Protein AF-A0A920CYH8-F1 (afdb_monomer_lite)

Sequence (134 aa):
MMNADSAGNIKHVNQEILCLYVDLDHLIRRCKFNELQEDILNLLQDGRPEETIAQKWNKDVSQIYRVLETICKKIKKQNDQEWKYDYLYLNYLTVQWEYKKCSRCGTMKPMHPEFFSPDSSKASRFKSICKACR

pLDDT: mean 84.94, std 15.51, range [33.75, 98.12]

Secondary structure (DSSP, 8-state):
---TTSSS-S----HHHHHHHHHHHHHHHHS---HHHHHHHHHHHTT--HHHHHHHTT--HHHHHHHHHHHHHHHHHHHHHHHHHHHHHTTSS-----EEE-TTT--EEESSTTTEEE-TTSTTSEEEEEGGG-

Radius of gyration: 21.96 Å; chains: 1; bounding box: 43×64×47 Å

Foldseek 3Di:
DPPPPPVPPPPDDPVVVVVVVVLLVVLLVVFDDDPLLVVLVVCVVVVHDLVVSCVVVVHDSVVSVVSVVVSVVRSVVSVVVVVVVVCVVVPVDDDPFDWDAQPPPRDIDGLDCQFFPADPVDPSRGDSHTPVRD

Structure (mmCIF, N/CA/C/O backbone):
data_AF-A0A920CYH8-F1
#
_entry.id   AF-A0A920CYH8-F1
#
loop_
_atom_site.group_PDB
_atom_site.id
_atom_site.type_symbol
_atom_site.label_atom_id
_atom_site.label_alt_id
_atom_site.label_comp_id
_atom_site.label_asym_id
_atom_site.label_entity_id
_atom_site.label_seq_id
_atom_site.pdbx_PDB_ins_code
_atom_site.Cartn_x
_atom_site.Cartn_y
_atom_site.Cartn_z
_atom_site.occupancy
_atom_site.B_iso_or_equiv
_atom_site.auth_seq_id
_atom_site.auth_comp_id
_atom_site.auth_asym_id
_atom_site.auth_atom_id
_atom_site.pdbx_PDB_model_num
ATOM 1 N N . MET A 1 1 ? 21.312 -49.637 -18.371 1.00 36.62 1 MET A N 1
ATOM 2 C CA . MET A 1 1 ? 21.260 -49.172 -16.970 1.00 36.62 1 MET A CA 1
ATOM 3 C C . MET A 1 1 ? 20.835 -47.718 -17.002 1.00 36.62 1 MET A C 1
ATOM 5 O O . MET A 1 1 ? 21.581 -46.897 -17.514 1.00 36.62 1 MET A O 1
ATOM 9 N N . MET A 1 2 ? 19.594 -47.427 -16.611 1.00 33.75 2 MET A N 1
ATOM 10 C CA . MET A 1 2 ? 19.117 -46.050 -16.476 1.00 33.75 2 MET A CA 1
ATOM 11 C C . MET A 1 2 ? 19.748 -45.477 -15.206 1.00 33.75 2 MET A C 1
ATOM 13 O O . MET A 1 2 ? 19.483 -45.988 -14.121 1.00 33.75 2 MET A O 1
ATOM 17 N N . ASN A 1 3 ? 20.621 -44.477 -15.346 1.00 41.41 3 ASN A N 1
ATOM 18 C CA . ASN A 1 3 ? 21.177 -43.758 -14.202 1.00 41.41 3 ASN A CA 1
ATOM 19 C C . ASN A 1 3 ? 20.048 -42.970 -13.536 1.00 41.41 3 ASN A C 1
ATOM 21 O O . ASN A 1 3 ? 19.515 -42.022 -14.111 1.00 41.41 3 ASN A O 1
ATOM 25 N N . ALA A 1 4 ? 19.691 -43.378 -12.322 1.00 46.59 4 ALA A N 1
ATOM 26 C CA . ALA A 1 4 ? 18.695 -42.744 -11.468 1.00 46.59 4 ALA A CA 1
ATOM 27 C C . ALA A 1 4 ? 19.201 -41.431 -10.829 1.00 46.59 4 ALA A C 1
ATOM 29 O O . ALA A 1 4 ? 18.797 -41.092 -9.724 1.00 46.59 4 ALA A O 1
ATOM 30 N N . ASP A 1 5 ? 20.046 -40.668 -11.530 1.00 46.66 5 ASP A N 1
ATOM 31 C CA . ASP A 1 5 ? 20.698 -39.465 -10.987 1.00 46.66 5 ASP A CA 1
ATOM 32 C C . ASP A 1 5 ? 20.155 -38.156 -11.581 1.00 46.66 5 ASP A C 1
ATOM 34 O O . ASP A 1 5 ? 20.648 -37.069 -11.287 1.00 46.66 5 ASP A O 1
ATOM 38 N N . SER A 1 6 ? 19.094 -38.213 -12.390 1.00 47.28 6 SER A N 1
ATOM 39 C CA . SER A 1 6 ? 18.443 -37.002 -12.918 1.00 47.28 6 SER A CA 1
ATOM 40 C C . SER A 1 6 ? 17.347 -36.433 -12.004 1.00 47.28 6 SER A C 1
ATOM 42 O O . SER A 1 6 ? 16.787 -35.387 -12.316 1.00 47.28 6 SER A O 1
ATOM 44 N N . ALA A 1 7 ? 17.055 -37.075 -10.866 1.00 42.88 7 ALA A N 1
ATOM 45 C CA . ALA A 1 7 ? 16.025 -36.637 -9.913 1.00 42.88 7 ALA A CA 1
ATOM 46 C C . ALA A 1 7 ? 16.578 -35.869 -8.690 1.00 42.88 7 ALA A C 1
ATOM 48 O O . ALA A 1 7 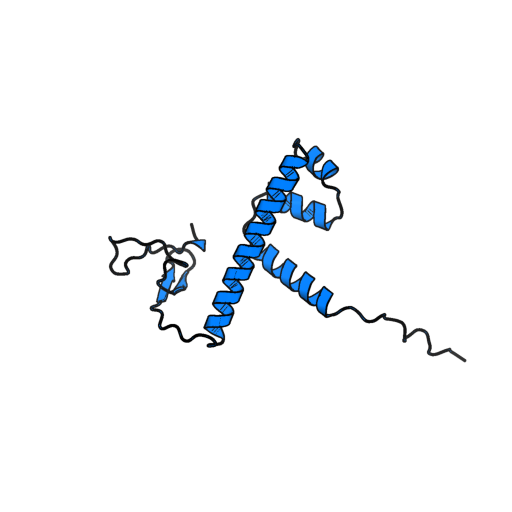? 15.804 -35.356 -7.888 1.00 42.88 7 ALA A O 1
ATOM 49 N N . GLY A 1 8 ? 17.906 -35.768 -8.543 1.00 42.94 8 GLY A N 1
ATOM 50 C CA . GLY A 1 8 ? 18.566 -35.190 -7.360 1.00 42.94 8 GLY A CA 1
ATOM 51 C C . GLY A 1 8 ? 18.899 -33.696 -7.438 1.00 42.94 8 GLY A C 1
ATOM 52 O O . GLY A 1 8 ? 19.553 -33.179 -6.540 1.00 42.94 8 GLY A O 1
ATOM 53 N N . ASN A 1 9 ? 18.493 -32.995 -8.502 1.00 45.44 9 ASN A N 1
ATOM 54 C CA . ASN A 1 9 ? 18.931 -31.619 -8.776 1.00 45.44 9 ASN A CA 1
ATOM 55 C C . ASN A 1 9 ? 17.786 -30.601 -8.896 1.00 45.44 9 ASN A C 1
ATOM 57 O O . ASN A 1 9 ? 17.953 -29.549 -9.517 1.00 45.44 9 ASN A O 1
ATOM 61 N N . ILE A 1 10 ? 16.641 -30.846 -8.245 1.00 52.50 10 ILE A N 1
ATOM 62 C CA . ILE A 1 10 ? 15.777 -29.727 -7.841 1.00 52.50 10 ILE A CA 1
ATOM 63 C C . ILE A 1 10 ? 16.477 -29.071 -6.652 1.00 52.50 10 ILE A C 1
ATOM 65 O O . ILE A 1 10 ? 16.242 -29.392 -5.489 1.00 52.50 10 ILE A O 1
ATOM 69 N N . LYS A 1 11 ? 17.437 -28.211 -7.002 1.00 55.22 11 LYS A N 1
ATOM 70 C CA . LYS A 1 11 ? 18.173 -27.319 -6.114 1.00 55.22 11 LYS A CA 1
ATOM 71 C C . LYS A 1 11 ? 17.210 -26.749 -5.085 1.00 55.22 11 LYS A C 1
ATOM 73 O O . LYS A 1 11 ? 16.201 -26.165 -5.467 1.00 55.22 11 LYS A O 1
ATOM 78 N N . HIS A 1 12 ? 17.559 -26.954 -3.820 1.00 58.91 12 HIS A N 1
ATOM 79 C CA . HIS A 1 12 ? 16.962 -26.393 -2.616 1.00 58.91 12 HIS A CA 1
ATOM 80 C C . HIS A 1 12 ? 16.226 -25.079 -2.910 1.00 58.91 12 HIS A C 1
ATOM 82 O O . HIS A 1 12 ? 16.827 -24.006 -2.961 1.00 58.91 12 HIS A O 1
ATOM 88 N N . VAL A 1 13 ? 14.925 -25.173 -3.182 1.00 64.69 13 VAL A N 1
ATOM 89 C CA . VAL A 1 13 ? 14.093 -23.992 -3.371 1.00 64.69 13 VAL A CA 1
ATOM 90 C C . VAL A 1 13 ? 14.170 -23.242 -2.053 1.00 64.69 13 VAL A C 1
ATOM 92 O O . VAL A 1 13 ? 13.894 -23.821 -1.001 1.00 64.69 13 VAL A O 1
ATOM 95 N N . ASN A 1 14 ? 14.636 -21.994 -2.083 1.00 82.75 14 ASN A N 1
ATOM 96 C CA . ASN A 1 14 ? 14.735 -21.202 -0.870 1.00 82.75 14 ASN A CA 1
ATOM 97 C C . ASN A 1 14 ? 13.308 -20.848 -0.426 1.00 82.75 14 ASN A C 1
ATOM 99 O O . ASN A 1 14 ? 12.716 -19.877 -0.895 1.00 82.75 14 ASN A O 1
ATOM 103 N N . GLN A 1 15 ? 12.741 -21.712 0.417 1.00 85.50 15 GLN A N 1
ATOM 104 C CA . GLN A 1 15 ? 11.374 -21.607 0.915 1.00 85.50 15 GLN A CA 1
ATOM 105 C C . GLN A 1 15 ? 11.149 -20.280 1.638 1.00 85.50 15 GLN A C 1
ATOM 107 O O . GLN A 1 15 ? 10.079 -19.702 1.503 1.00 85.50 15 GLN A O 1
ATOM 112 N N . GLU A 1 16 ? 12.163 -19.758 2.332 1.00 86.31 16 GLU A N 1
ATOM 113 C CA . GLU A 1 16 ? 12.085 -18.464 3.013 1.00 86.31 16 GLU A CA 1
ATOM 114 C C . GLU A 1 16 ? 11.879 -17.330 2.005 1.00 86.31 16 GLU A C 1
ATOM 116 O O . GLU A 1 16 ? 10.974 -16.515 2.166 1.00 86.31 16 GLU A O 1
ATOM 121 N N . ILE A 1 17 ? 12.655 -17.322 0.917 1.00 87.75 17 ILE A N 1
ATOM 122 C CA . ILE A 1 17 ? 12.496 -16.343 -0.166 1.00 87.75 17 ILE A CA 1
ATOM 123 C C . ILE A 1 17 ? 11.112 -16.465 -0.814 1.00 87.75 17 ILE A C 1
ATOM 125 O O . ILE A 1 17 ? 10.471 -15.449 -1.077 1.00 87.75 17 ILE A O 1
ATOM 129 N N . LEU A 1 18 ? 10.627 -17.688 -1.054 1.00 89.31 18 LEU A N 1
ATOM 130 C CA . LEU A 1 18 ? 9.279 -17.887 -1.592 1.00 89.31 18 LEU A CA 1
ATOM 131 C C . LEU A 1 18 ? 8.201 -17.320 -0.668 1.00 89.31 18 LEU A C 1
ATOM 133 O O . LEU A 1 18 ? 7.318 -16.615 -1.150 1.00 89.31 18 LEU A O 1
ATOM 137 N N . CYS A 1 19 ? 8.281 -17.593 0.636 1.00 89.31 19 CYS A N 1
ATOM 138 C CA . CYS A 1 19 ? 7.346 -17.042 1.613 1.00 89.31 19 CYS A CA 1
ATOM 139 C C . CYS A 1 19 ? 7.365 -15.511 1.588 1.00 89.31 19 CYS A C 1
ATOM 141 O O . CYS A 1 19 ? 6.306 -14.900 1.511 1.00 89.31 19 CYS A O 1
ATOM 143 N N . LEU A 1 20 ? 8.550 -14.890 1.533 1.00 90.56 20 LEU A N 1
ATOM 144 C CA . LEU A 1 20 ? 8.671 -13.431 1.450 1.00 90.56 20 LEU A CA 1
ATOM 145 C C . LEU A 1 20 ? 7.988 -12.848 0.205 1.00 90.56 20 LEU A C 1
ATOM 147 O O . LEU A 1 20 ? 7.319 -11.819 0.304 1.00 90.56 20 LEU A O 1
ATOM 151 N N . TYR A 1 21 ? 8.128 -13.484 -0.962 1.00 91.31 21 TYR A N 1
ATOM 152 C CA . TYR A 1 21 ? 7.447 -13.024 -2.176 1.00 91.31 21 TYR A CA 1
ATOM 153 C C . TYR A 1 21 ? 5.933 -13.228 -2.110 1.00 91.31 21 TYR A C 1
ATOM 155 O O . TYR A 1 21 ? 5.186 -12.340 -2.517 1.00 91.31 21 TYR A O 1
ATOM 163 N N . VAL A 1 22 ? 5.473 -14.356 -1.563 1.00 92.94 22 VAL A N 1
ATOM 164 C CA . VAL A 1 22 ? 4.040 -14.624 -1.370 1.00 92.94 22 VAL A CA 1
ATOM 165 C C . VAL A 1 22 ? 3.415 -13.610 -0.408 1.00 92.94 22 VAL A C 1
ATOM 167 O O . VAL A 1 22 ? 2.340 -13.080 -0.695 1.00 92.94 22 VAL A O 1
ATOM 170 N N . ASP A 1 23 ? 4.096 -13.293 0.692 1.00 91.62 23 ASP A N 1
ATOM 171 C CA . ASP A 1 23 ? 3.651 -12.289 1.659 1.00 91.62 23 ASP A CA 1
ATOM 172 C C . ASP A 1 23 ? 3.627 -10.891 1.030 1.00 91.62 23 ASP A C 1
ATOM 174 O O . ASP A 1 23 ? 2.667 -10.136 1.203 1.00 91.62 23 ASP A O 1
ATOM 178 N N . LEU A 1 24 ? 4.642 -10.546 0.234 1.00 93.81 24 LEU A N 1
ATOM 179 C CA . LEU A 1 24 ? 4.667 -9.276 -0.485 1.00 93.81 24 LEU A CA 1
ATOM 180 C C . LEU A 1 24 ? 3.509 -9.166 -1.490 1.00 93.81 24 LEU A C 1
ATOM 182 O O . LEU A 1 24 ? 2.824 -8.141 -1.514 1.00 93.81 24 LEU A O 1
ATOM 186 N N . ASP A 1 25 ? 3.241 -10.215 -2.269 1.00 94.19 25 ASP A N 1
ATOM 187 C CA . ASP A 1 25 ? 2.103 -10.276 -3.192 1.00 94.19 25 ASP A CA 1
ATOM 188 C C . ASP A 1 25 ? 0.768 -10.134 -2.455 1.00 94.19 25 ASP A C 1
ATOM 190 O O . ASP A 1 25 ? -0.138 -9.428 -2.919 1.00 94.19 25 ASP A O 1
ATOM 194 N N . HIS A 1 26 ? 0.640 -10.771 -1.287 1.00 93.69 26 HIS A N 1
ATOM 195 C CA . HIS A 1 26 ? -0.522 -10.608 -0.422 1.00 93.69 26 HIS A CA 1
ATOM 196 C C . HIS A 1 26 ? -0.709 -9.136 -0.037 1.00 93.69 26 HIS A C 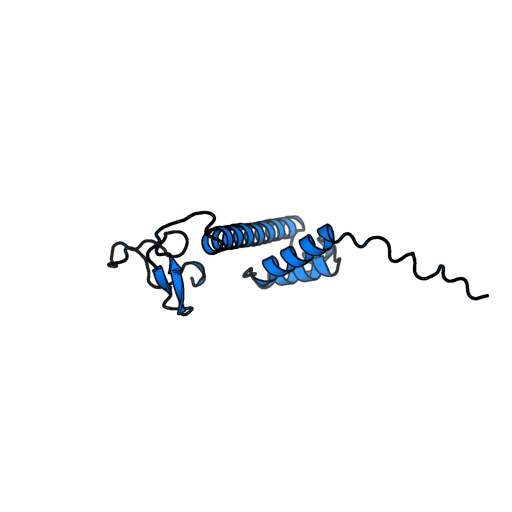1
ATOM 198 O O . HIS A 1 26 ? -1.773 -8.561 -0.280 1.00 93.69 26 HIS A O 1
ATOM 204 N N . LEU A 1 27 ? 0.336 -8.494 0.489 1.00 94.62 27 LEU A N 1
ATOM 205 C CA . LEU A 1 27 ? 0.297 -7.097 0.920 1.00 94.62 27 LEU A CA 1
ATOM 206 C C . LEU A 1 27 ? -0.018 -6.132 -0.231 1.00 94.62 27 LEU A C 1
ATOM 208 O O . LEU A 1 27 ? -0.809 -5.199 -0.055 1.00 94.62 27 LEU A O 1
ATOM 212 N N . ILE A 1 28 ? 0.556 -6.358 -1.416 1.00 95.25 28 ILE A N 1
ATOM 213 C CA . ILE A 1 28 ? 0.291 -5.560 -2.622 1.00 95.25 28 ILE A CA 1
ATOM 214 C C . ILE A 1 28 ? -1.197 -5.624 -2.985 1.00 95.25 28 ILE A C 1
ATOM 216 O O . ILE A 1 28 ? -1.824 -4.575 -3.132 1.00 95.25 28 ILE A O 1
ATOM 220 N N . ARG A 1 29 ? -1.803 -6.820 -3.029 1.00 93.06 29 ARG A N 1
ATOM 221 C CA . ARG A 1 29 ? -3.240 -7.000 -3.345 1.00 93.06 29 ARG A CA 1
ATOM 222 C C . ARG A 1 29 ? -4.177 -6.335 -2.335 1.00 93.06 29 ARG A C 1
ATOM 224 O O . ARG A 1 29 ? -5.331 -6.041 -2.644 1.00 93.06 29 ARG A O 1
ATOM 231 N N . ARG A 1 30 ? -3.709 -6.130 -1.104 1.00 90.94 30 ARG A N 1
ATOM 232 C CA . ARG A 1 30 ? -4.471 -5.502 -0.015 1.00 90.94 30 ARG A CA 1
ATOM 233 C C . ARG A 1 30 ? -4.377 -3.978 -0.034 1.00 90.94 30 ARG A C 1
ATOM 235 O O . ARG A 1 30 ? -5.234 -3.298 0.540 1.00 90.94 30 ARG A O 1
ATOM 242 N N . CYS A 1 31 ? -3.370 -3.429 -0.706 1.00 92.94 31 CYS A N 1
ATOM 243 C CA . CYS A 1 31 ? -3.207 -1.995 -0.865 1.00 92.94 31 CYS A CA 1
ATOM 244 C C . CYS A 1 31 ? -4.183 -1.421 -1.899 1.00 92.94 31 CYS A C 1
ATOM 246 O O . CYS A 1 31 ? -4.477 -2.018 -2.927 1.00 92.94 31 CYS A O 1
ATOM 248 N N . LYS A 1 32 ? -4.648 -0.192 -1.651 1.00 91.50 32 LYS A N 1
ATOM 249 C CA . LYS A 1 32 ? -5.373 0.604 -2.650 1.00 91.50 32 LYS A CA 1
ATOM 250 C C . LYS A 1 32 ? -4.393 1.500 -3.399 1.00 91.50 32 LYS A C 1
ATOM 252 O O . LYS A 1 32 ? -3.976 2.547 -2.878 1.00 91.50 32 LYS A O 1
ATOM 257 N N . PHE A 1 33 ? -4.019 1.090 -4.601 1.00 94.62 33 PHE A N 1
ATOM 258 C CA . PHE A 1 33 ? -3.224 1.892 -5.524 1.00 94.62 33 PHE A CA 1
ATOM 259 C C . PHE A 1 33 ? -4.126 2.718 -6.444 1.00 94.62 33 PHE A C 1
ATOM 261 O O . PHE A 1 33 ? -5.322 2.460 -6.554 1.00 94.62 33 PHE A O 1
ATOM 268 N N . ASN A 1 34 ? -3.577 3.794 -7.006 1.00 95.31 34 ASN A N 1
ATOM 269 C CA . ASN A 1 34 ? -4.204 4.455 -8.148 1.00 95.31 34 ASN A CA 1
ATOM 270 C C . ASN A 1 34 ? -3.658 3.844 -9.445 1.00 95.31 34 ASN A C 1
ATOM 272 O O . ASN A 1 34 ? -2.665 3.123 -9.406 1.00 95.31 34 ASN A O 1
ATOM 276 N N . GLU A 1 35 ? -4.271 4.184 -10.575 1.00 95.94 35 GLU A N 1
ATOM 277 C CA . GLU A 1 35 ? -3.913 3.643 -11.893 1.00 95.94 35 GLU A CA 1
ATOM 278 C C . GLU A 1 35 ? -2.413 3.765 -12.204 1.00 95.94 35 GLU A C 1
ATOM 280 O O . GLU A 1 35 ? -1.777 2.786 -12.577 1.00 95.94 35 GLU A O 1
ATOM 285 N N . LEU A 1 36 ? -1.818 4.938 -11.957 1.00 95.06 36 LEU A N 1
ATOM 286 C CA . LEU A 1 36 ? -0.382 5.159 -12.150 1.00 95.06 36 LEU A CA 1
ATOM 287 C C . LEU A 1 36 ? 0.473 4.221 -11.284 1.00 95.06 36 LEU A C 1
ATOM 289 O O . LEU A 1 36 ? 1.457 3.665 -11.753 1.00 95.06 36 LEU A O 1
ATOM 293 N N . GLN A 1 37 ? 0.132 4.075 -10.004 1.00 97.62 37 GLN A N 1
ATOM 294 C CA . GLN A 1 37 ? 0.874 3.224 -9.071 1.00 97.62 37 GLN A CA 1
ATOM 295 C C . GLN A 1 37 ? 0.771 1.744 -9.445 1.00 97.62 37 GLN A C 1
ATOM 297 O O . GLN A 1 37 ? 1.758 1.022 -9.340 1.00 97.62 37 GLN A O 1
ATOM 302 N N . GLU A 1 38 ? -0.415 1.311 -9.863 1.00 97.06 38 GLU A N 1
ATOM 303 C CA . GLU A 1 38 ? -0.694 -0.065 -10.263 1.00 97.06 38 GLU A CA 1
ATOM 304 C C . GLU A 1 38 ? 0.031 -0.423 -11.566 1.00 97.06 38 GLU A C 1
ATOM 306 O O . GLU A 1 38 ? 0.711 -1.442 -11.634 1.00 97.06 38 GLU A O 1
ATOM 311 N N . ASP A 1 39 ? -0.003 0.463 -12.562 1.00 97.06 39 ASP A N 1
ATOM 312 C CA . ASP A 1 39 ? 0.701 0.253 -13.827 1.00 97.06 39 ASP A CA 1
ATOM 313 C C . ASP A 1 39 ? 2.231 0.250 -13.659 1.00 97.06 39 ASP A C 1
ATOM 315 O O . ASP A 1 39 ? 2.908 -0.603 -14.230 1.00 97.06 39 ASP A O 1
ATOM 319 N N . ILE A 1 40 ? 2.788 1.146 -12.831 1.00 96.81 40 ILE A N 1
ATOM 320 C CA . ILE A 1 40 ? 4.225 1.137 -12.504 1.00 96.81 40 ILE A CA 1
ATOM 321 C C . ILE A 1 40 ? 4.632 -0.193 -11.851 1.00 96.81 40 ILE A C 1
ATOM 323 O O . ILE A 1 40 ? 5.663 -0.755 -12.217 1.00 96.81 40 ILE A O 1
ATOM 327 N N . LEU A 1 41 ? 3.838 -0.701 -10.899 1.00 96.31 41 LEU A N 1
ATOM 328 C CA . LEU A 1 41 ? 4.102 -1.985 -10.242 1.00 96.31 41 LEU A CA 1
ATOM 329 C C . LEU A 1 41 ? 4.101 -3.143 -11.240 1.00 96.31 41 LEU A C 1
ATOM 331 O O . LEU A 1 41 ? 5.044 -3.929 -11.243 1.00 96.31 41 LEU A O 1
ATOM 335 N N . ASN A 1 42 ? 3.087 -3.215 -12.103 1.00 95.62 42 ASN A N 1
ATOM 336 C CA . ASN A 1 42 ? 2.972 -4.276 -13.103 1.00 95.62 42 ASN A CA 1
ATOM 337 C C . ASN A 1 42 ? 4.160 -4.260 -14.077 1.00 95.62 42 ASN A C 1
ATOM 339 O O . ASN A 1 42 ? 4.766 -5.294 -14.339 1.00 95.62 42 ASN A O 1
ATOM 343 N N . LEU A 1 43 ? 4.562 -3.078 -14.555 1.00 96.69 43 LEU A N 1
ATOM 344 C CA . LEU A 1 43 ? 5.706 -2.949 -15.462 1.00 96.69 43 LEU A CA 1
ATOM 345 C C . LEU A 1 43 ? 7.029 -3.359 -14.801 1.00 96.69 43 LEU A C 1
ATOM 347 O O . LEU A 1 43 ? 7.861 -3.986 -15.455 1.00 96.69 43 LEU A O 1
ATOM 351 N N . LEU A 1 44 ? 7.223 -3.036 -13.519 1.00 95.44 44 LEU A N 1
ATOM 352 C CA . LEU A 1 44 ? 8.396 -3.491 -12.770 1.00 95.44 44 LEU A CA 1
ATOM 353 C C . LEU A 1 44 ? 8.391 -5.005 -12.549 1.00 95.44 44 LEU A C 1
ATOM 355 O O . LEU A 1 44 ? 9.436 -5.635 -12.687 1.00 95.44 44 LEU A O 1
ATOM 359 N N . GLN A 1 45 ? 7.233 -5.595 -12.242 1.00 93.00 45 GLN A N 1
ATOM 360 C CA . GLN A 1 45 ? 7.084 -7.051 -12.130 1.00 93.00 45 GLN A CA 1
ATOM 361 C C . GLN A 1 45 ? 7.404 -7.757 -13.458 1.00 93.00 45 GLN A C 1
ATOM 363 O O . GLN A 1 45 ? 8.048 -8.804 -13.453 1.00 93.00 45 GLN A O 1
ATOM 368 N N . ASP A 1 46 ? 7.066 -7.133 -14.590 1.00 95.69 46 ASP A N 1
ATOM 369 C CA . ASP A 1 46 ? 7.432 -7.582 -15.941 1.00 95.69 46 ASP A CA 1
ATOM 370 C C . ASP A 1 46 ? 8.910 -7.315 -16.309 1.00 95.69 46 ASP A C 1
ATOM 372 O O . ASP A 1 46 ? 9.332 -7.554 -17.448 1.00 95.69 46 ASP A O 1
ATOM 376 N N . GLY A 1 47 ? 9.707 -6.773 -15.382 1.00 95.81 47 GLY A N 1
ATOM 377 C CA . GLY A 1 47 ? 11.130 -6.488 -15.567 1.00 95.81 47 GLY A CA 1
ATOM 378 C C . GLY A 1 47 ? 11.425 -5.282 -16.462 1.00 95.81 47 GLY A C 1
ATOM 379 O O . GLY A 1 47 ? 12.506 -5.202 -17.046 1.00 95.81 47 GLY A O 1
ATOM 380 N N . ARG A 1 48 ? 10.474 -4.353 -16.632 1.00 97.19 48 ARG A N 1
ATOM 381 C CA . ARG A 1 48 ? 10.718 -3.107 -17.373 1.00 97.19 48 ARG A CA 1
ATOM 382 C C . ARG A 1 48 ? 11.515 -2.127 -16.507 1.00 97.19 48 ARG A C 1
ATOM 384 O O . ARG A 1 48 ? 11.135 -1.912 -15.360 1.00 97.19 48 ARG A O 1
ATOM 391 N N . PRO A 1 49 ? 12.568 -1.495 -17.050 1.00 96.56 49 PRO A N 1
ATOM 392 C CA . PRO A 1 49 ? 13.371 -0.544 -16.293 1.00 96.56 49 PRO A CA 1
ATOM 393 C C . PRO A 1 49 ? 12.638 0.796 -16.135 1.00 96.56 49 PRO A C 1
ATOM 395 O O . PRO A 1 49 ? 11.781 1.162 -16.952 1.00 96.56 49 PRO A O 1
ATOM 398 N N . GLU A 1 50 ? 12.983 1.551 -15.097 1.00 96.50 50 GLU A N 1
ATOM 399 C CA . GLU A 1 50 ? 12.309 2.790 -14.711 1.00 96.50 50 GLU A CA 1
ATOM 400 C C . GLU A 1 50 ? 12.339 3.860 -15.809 1.00 96.50 50 GLU A C 1
ATOM 402 O O . GLU A 1 50 ? 11.384 4.628 -15.928 1.00 96.50 50 GLU A O 1
ATOM 407 N N . GLU A 1 51 ? 13.366 3.890 -16.663 1.00 97.25 51 GLU A N 1
ATOM 408 C CA . GLU A 1 51 ? 13.444 4.794 -17.815 1.00 97.25 51 GLU A CA 1
ATOM 409 C C . GLU A 1 51 ? 12.330 4.519 -18.829 1.00 97.25 51 GLU A C 1
ATOM 411 O O . GLU A 1 51 ? 11.713 5.449 -19.349 1.00 97.25 51 GLU A O 1
ATOM 416 N N . THR A 1 52 ? 12.027 3.242 -19.083 1.00 96.75 52 THR A N 1
ATOM 417 C CA . THR A 1 52 ? 10.945 2.846 -20.001 1.00 96.75 52 THR A CA 1
ATOM 418 C C . THR A 1 52 ? 9.583 3.220 -19.418 1.00 96.75 52 THR A C 1
ATOM 420 O O . THR A 1 52 ? 8.694 3.701 -20.122 1.00 96.75 52 THR A O 1
ATOM 423 N N . ILE A 1 53 ? 9.424 3.048 -18.106 1.00 97.06 53 ILE A N 1
ATOM 424 C CA . ILE A 1 53 ? 8.202 3.412 -17.385 1.00 97.06 53 ILE A CA 1
ATOM 425 C C . ILE A 1 53 ? 8.000 4.936 -17.401 1.00 97.06 53 ILE A C 1
ATOM 427 O O . ILE A 1 53 ? 6.893 5.418 -17.650 1.00 97.06 53 ILE A O 1
ATOM 431 N N . ALA A 1 54 ? 9.074 5.698 -17.186 1.00 97.31 54 ALA A N 1
ATOM 432 C CA . ALA A 1 54 ? 9.080 7.156 -17.231 1.00 97.31 54 ALA A CA 1
ATOM 433 C C . ALA A 1 54 ? 8.654 7.682 -18.610 1.00 97.31 54 ALA A C 1
ATOM 435 O O . ALA A 1 54 ? 7.787 8.555 -18.695 1.00 97.31 54 ALA A O 1
ATOM 436 N N . GLN A 1 55 ? 9.183 7.085 -19.684 1.00 97.12 55 GLN A N 1
ATOM 437 C CA . GLN A 1 55 ? 8.790 7.396 -21.060 1.00 97.12 55 GLN A CA 1
ATOM 438 C C . GLN A 1 55 ? 7.299 7.134 -21.308 1.00 97.12 55 GLN A C 1
ATOM 440 O O . GLN A 1 55 ? 6.611 8.016 -21.821 1.00 97.12 55 GLN A O 1
ATOM 445 N N . LYS A 1 56 ? 6.775 5.968 -20.893 1.00 96.50 56 LYS A N 1
ATOM 446 C CA . LYS A 1 56 ? 5.348 5.617 -21.049 1.00 96.50 56 LYS A CA 1
ATOM 447 C C . LYS A 1 56 ? 4.427 6.671 -20.431 1.00 96.50 56 LYS A C 1
ATOM 449 O O . LYS A 1 56 ? 3.408 7.026 -21.016 1.00 96.50 56 LYS A O 1
ATOM 454 N N . TRP A 1 57 ? 4.790 7.172 -19.254 1.00 95.62 57 TRP A N 1
ATOM 455 C CA . TRP A 1 57 ? 3.976 8.123 -18.498 1.00 95.62 57 TRP A CA 1
ATOM 456 C C . TRP A 1 57 ? 4.308 9.595 -18.766 1.00 95.62 57 TRP A C 1
ATOM 458 O O . TRP A 1 57 ? 3.699 10.463 -18.135 1.00 95.62 57 TRP A O 1
ATOM 468 N N . ASN A 1 58 ? 5.242 9.880 -19.681 1.00 96.56 58 ASN A N 1
ATOM 469 C CA . ASN A 1 58 ? 5.773 11.219 -19.945 1.00 96.56 58 ASN A CA 1
ATOM 470 C C . ASN A 1 58 ? 6.197 11.937 -18.646 1.00 96.56 58 ASN A C 1
ATOM 472 O O . ASN A 1 58 ? 5.728 13.032 -18.321 1.00 96.56 58 ASN A O 1
ATOM 476 N N . LYS A 1 59 ? 7.019 11.251 -17.847 1.00 95.44 59 LYS A N 1
ATOM 477 C CA . LYS A 1 59 ? 7.529 11.707 -16.549 1.00 95.44 59 LYS A CA 1
ATOM 478 C C . LYS A 1 59 ? 9.045 11.640 -16.512 1.00 95.44 59 LYS A C 1
ATOM 480 O O . LYS A 1 59 ? 9.657 10.883 -17.257 1.00 95.44 59 LYS A O 1
ATOM 485 N N . ASP A 1 60 ? 9.636 12.367 -15.573 1.00 96.94 60 ASP A N 1
ATOM 486 C CA . ASP A 1 60 ? 11.041 12.166 -15.232 1.00 96.94 60 ASP A CA 1
ATOM 487 C C . ASP A 1 60 ? 11.212 10.868 -14.437 1.00 96.94 60 ASP A C 1
ATOM 489 O O . ASP A 1 60 ? 10.385 10.530 -13.585 1.00 96.94 60 ASP A O 1
ATOM 493 N N . VAL A 1 61 ? 12.344 10.187 -14.618 1.00 97.19 61 VAL A N 1
ATOM 494 C CA . VAL A 1 61 ? 12.697 8.986 -13.837 1.00 97.19 61 VAL A CA 1
ATOM 495 C C . VAL A 1 61 ? 12.660 9.276 -12.328 1.00 97.19 61 VAL A C 1
ATOM 497 O O . VAL A 1 61 ? 12.160 8.481 -11.535 1.00 97.19 61 VAL A O 1
ATOM 500 N N . SER A 1 62 ? 13.075 10.481 -11.917 1.00 97.88 62 SER A N 1
ATOM 501 C CA . SER A 1 62 ? 12.989 10.923 -10.517 1.00 97.88 62 SER A CA 1
ATOM 502 C C . SER A 1 62 ? 11.555 10.936 -9.969 1.00 97.88 62 SER A C 1
ATOM 504 O O . SER A 1 62 ? 11.336 10.677 -8.784 1.00 97.88 62 SER A O 1
ATOM 506 N N . GLN A 1 63 ? 10.556 11.206 -10.814 1.00 97.25 63 GLN A N 1
ATOM 507 C CA . GLN A 1 63 ? 9.149 11.148 -10.428 1.00 97.25 63 GLN A CA 1
ATOM 508 C C . GLN A 1 63 ? 8.675 9.701 -10.287 1.00 97.25 63 GLN A C 1
ATOM 510 O O . GLN A 1 63 ? 7.911 9.429 -9.362 1.00 97.25 63 GLN A O 1
ATOM 515 N N . ILE A 1 64 ? 9.153 8.778 -11.130 1.00 97.81 64 ILE A N 1
ATOM 516 C CA . ILE A 1 64 ? 8.877 7.339 -10.982 1.00 97.81 64 ILE A CA 1
ATOM 517 C C . ILE A 1 64 ? 9.372 6.848 -9.619 1.00 97.81 64 ILE A C 1
ATOM 519 O O . ILE A 1 64 ? 8.587 6.275 -8.864 1.00 97.81 64 ILE A O 1
ATOM 523 N N . TYR A 1 65 ? 10.602 7.191 -9.224 1.00 97.75 65 TYR A N 1
ATOM 524 C CA . TYR A 1 65 ? 11.122 6.838 -7.898 1.00 97.75 65 TYR A CA 1
ATOM 525 C C . TYR A 1 65 ? 10.285 7.399 -6.739 1.00 97.75 65 TYR A C 1
ATOM 527 O O . TYR A 1 65 ? 10.035 6.691 -5.765 1.00 97.75 65 TYR A O 1
ATOM 535 N N . ARG A 1 66 ? 9.770 8.632 -6.839 1.00 98.12 66 ARG A N 1
ATOM 536 C CA . ARG A 1 66 ? 8.860 9.193 -5.815 1.00 98.12 66 ARG A CA 1
ATOM 537 C C . ARG A 1 66 ? 7.537 8.428 -5.725 1.00 98.12 66 ARG A C 1
ATOM 539 O O . ARG A 1 66 ? 6.976 8.268 -4.635 1.00 98.12 66 ARG A O 1
ATOM 546 N N . VAL A 1 67 ? 7.016 7.961 -6.860 1.00 97.50 67 VAL A N 1
ATOM 547 C CA . VAL A 1 67 ? 5.815 7.118 -6.877 1.00 97.50 67 VAL A CA 1
ATOM 548 C C . VAL A 1 67 ? 6.113 5.759 -6.240 1.00 97.50 67 VAL A C 1
ATOM 550 O O . VAL A 1 67 ? 5.324 5.317 -5.404 1.00 97.50 67 VAL A O 1
ATOM 553 N N . LEU A 1 68 ? 7.268 5.155 -6.532 1.00 97.25 68 LEU A N 1
ATOM 554 C CA . LEU A 1 68 ? 7.718 3.909 -5.903 1.00 97.25 68 LEU A CA 1
ATOM 555 C C . LEU A 1 68 ? 7.881 4.039 -4.392 1.00 97.25 68 LEU A C 1
ATOM 557 O O . LEU A 1 68 ? 7.377 3.208 -3.644 1.00 97.25 68 LEU A O 1
ATOM 561 N N . GLU A 1 69 ? 8.475 5.129 -3.913 1.00 98.00 69 GLU A N 1
ATOM 562 C CA . GLU A 1 69 ? 8.572 5.397 -2.478 1.00 98.00 69 GLU A CA 1
ATOM 563 C C . GLU A 1 69 ? 7.179 5.460 -1.825 1.00 98.00 69 GLU A C 1
ATOM 565 O O . GLU A 1 69 ? 6.949 4.929 -0.734 1.00 98.00 69 GLU A O 1
ATOM 570 N N . THR A 1 70 ? 6.214 6.072 -2.514 1.00 97.69 70 THR A N 1
ATOM 571 C CA . THR A 1 70 ? 4.821 6.138 -2.056 1.00 97.69 70 THR A CA 1
ATOM 572 C C . THR A 1 70 ? 4.170 4.753 -2.019 1.00 97.69 70 THR A C 1
ATOM 574 O O . THR A 1 70 ? 3.448 4.447 -1.067 1.00 97.69 70 THR A O 1
ATOM 577 N N . ILE A 1 71 ? 4.431 3.907 -3.019 1.00 97.56 71 ILE A N 1
ATOM 578 C CA . ILE A 1 71 ? 3.980 2.511 -3.059 1.00 97.56 71 ILE A CA 1
ATOM 579 C C . ILE A 1 71 ? 4.556 1.734 -1.869 1.00 97.56 71 ILE A C 1
ATOM 581 O O . ILE A 1 71 ? 3.788 1.166 -1.092 1.00 97.56 71 ILE A O 1
ATOM 585 N N . CYS A 1 72 ? 5.870 1.798 -1.646 1.00 97.69 72 CYS A N 1
ATOM 586 C CA . CYS A 1 72 ? 6.535 1.133 -0.523 1.00 97.69 72 CYS A CA 1
ATOM 587 C C . CYS A 1 72 ? 5.958 1.573 0.830 1.00 97.69 72 CYS A C 1
ATOM 589 O O . CYS A 1 72 ? 5.675 0.741 1.693 1.00 97.69 72 CYS A O 1
ATOM 591 N N . LYS A 1 73 ? 5.695 2.875 1.012 1.00 97.25 73 LYS A N 1
ATOM 592 C CA . LYS A 1 73 ? 5.048 3.398 2.229 1.00 97.25 73 LYS A CA 1
ATOM 593 C C . LYS A 1 73 ? 3.640 2.833 2.434 1.00 97.25 73 LYS A C 1
ATOM 595 O O . LYS A 1 73 ? 3.256 2.573 3.575 1.00 97.25 73 LYS A O 1
ATOM 600 N N . LYS A 1 74 ? 2.864 2.640 1.361 1.00 95.94 74 LYS A N 1
ATOM 601 C CA . LYS A 1 74 ? 1.532 2.017 1.436 1.00 95.94 74 LYS A CA 1
ATOM 602 C C . LYS A 1 74 ? 1.620 0.545 1.840 1.00 95.94 74 LYS A C 1
ATOM 604 O O . LYS A 1 74 ? 0.909 0.157 2.763 1.00 95.94 74 LYS A O 1
ATOM 609 N N . ILE A 1 75 ? 2.521 -0.220 1.222 1.00 96.50 75 ILE A N 1
ATOM 610 C CA . ILE A 1 75 ? 2.756 -1.638 1.542 1.00 96.50 75 ILE A CA 1
ATOM 611 C C . ILE A 1 75 ? 3.178 -1.786 3.003 1.00 96.50 75 ILE A C 1
ATOM 613 O O . ILE A 1 75 ? 2.556 -2.534 3.752 1.00 96.50 75 ILE A O 1
ATOM 617 N N . LYS A 1 76 ? 4.161 -0.995 3.454 1.00 95.88 76 LYS A N 1
ATOM 618 C CA . LYS A 1 76 ? 4.602 -1.003 4.854 1.00 95.88 76 LYS A CA 1
ATOM 619 C C . LYS A 1 76 ? 3.443 -0.723 5.811 1.00 95.88 76 LYS A C 1
ATOM 621 O O . LYS A 1 76 ? 3.268 -1.424 6.800 1.00 95.88 76 LYS A O 1
ATOM 626 N N . LYS A 1 77 ? 2.634 0.299 5.520 1.00 91.69 77 LYS A N 1
ATOM 627 C CA . LYS A 1 77 ? 1.475 0.638 6.350 1.00 91.69 77 LYS A CA 1
ATOM 628 C C . LYS A 1 77 ? 0.460 -0.507 6.410 1.00 91.69 77 LYS A C 1
ATOM 630 O O . LYS A 1 77 ? -0.121 -0.715 7.469 1.00 91.69 77 LYS A O 1
ATOM 635 N N . GLN A 1 78 ? 0.236 -1.212 5.302 1.00 92.81 78 GLN A N 1
ATOM 636 C CA . GLN A 1 78 ? -0.638 -2.384 5.268 1.00 92.81 78 GLN A CA 1
ATOM 637 C C . GLN A 1 78 ? -0.074 -3.514 6.136 1.00 92.81 78 GLN A C 1
ATOM 639 O O . GLN A 1 78 ? -0.797 -4.036 6.979 1.00 92.81 78 GLN A O 1
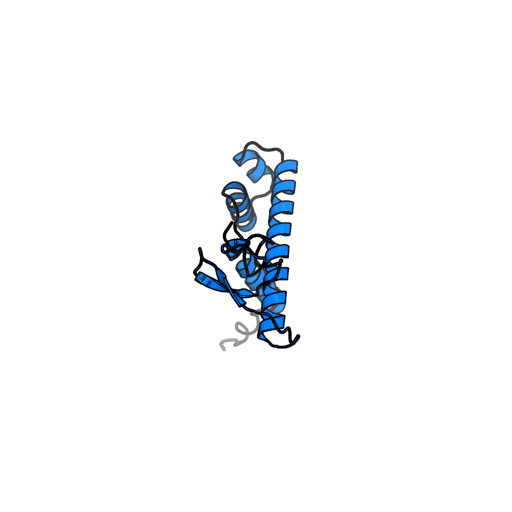ATOM 644 N N . ASN A 1 79 ? 1.223 -3.804 6.008 1.00 93.44 79 ASN A N 1
ATOM 645 C CA . ASN A 1 79 ? 1.913 -4.803 6.822 1.00 93.44 79 ASN A CA 1
ATOM 646 C C . ASN A 1 79 ? 1.820 -4.487 8.320 1.00 93.44 79 ASN A C 1
ATOM 648 O O . ASN A 1 79 ? 1.401 -5.326 9.108 1.00 93.44 79 ASN A O 1
ATOM 652 N N . ASP A 1 80 ? 2.131 -3.248 8.716 1.00 89.12 80 ASP A N 1
ATOM 653 C CA . ASP A 1 80 ? 2.030 -2.817 10.114 1.00 89.12 80 ASP A CA 1
ATOM 654 C C . ASP A 1 80 ? 0.597 -2.975 10.657 1.00 89.12 80 ASP A C 1
ATOM 656 O O . ASP A 1 80 ? 0.405 -3.240 11.842 1.00 89.12 80 ASP A O 1
ATOM 660 N N . GLN A 1 81 ? -0.424 -2.773 9.817 1.00 84.44 81 GLN A N 1
ATOM 661 C CA . GLN A 1 81 ? -1.820 -2.940 10.217 1.00 84.44 81 GLN A CA 1
ATOM 662 C C . GLN A 1 81 ? -2.187 -4.409 10.399 1.00 84.44 81 GLN A C 1
ATOM 664 O O . GLN A 1 81 ? -2.779 -4.743 11.422 1.00 84.44 81 GLN A O 1
ATOM 669 N N . GLU A 1 82 ? -1.854 -5.266 9.434 1.00 86.50 82 GLU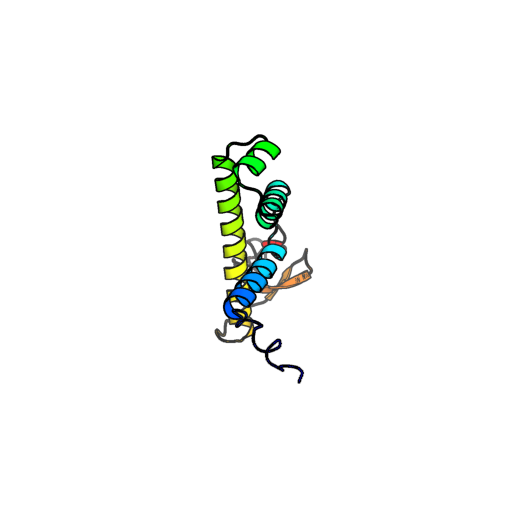 A N 1
ATOM 670 C CA . GLU A 1 82 ? -2.132 -6.705 9.503 1.00 86.50 82 GLU A CA 1
ATOM 671 C C . GLU A 1 82 ? -1.423 -7.335 10.696 1.00 86.50 82 GLU A C 1
ATOM 673 O O . GLU A 1 82 ? -2.087 -7.941 11.532 1.00 86.50 82 GLU A O 1
ATOM 678 N N . TRP A 1 83 ? -0.141 -7.022 10.893 1.00 83.69 83 TRP A N 1
ATOM 679 C CA . TRP A 1 83 ? 0.621 -7.528 12.030 1.00 83.69 83 TRP A CA 1
ATOM 680 C C . TRP A 1 83 ? -0.009 -7.149 13.373 1.00 83.69 83 TRP A C 1
ATOM 682 O O . TRP A 1 83 ? -0.134 -7.984 14.264 1.00 83.69 83 TRP A O 1
ATOM 692 N N . LYS A 1 84 ? -0.484 -5.904 13.520 1.00 76.81 84 LYS A N 1
ATOM 693 C CA . LYS A 1 84 ? -1.225 -5.493 14.721 1.00 76.81 84 LYS A CA 1
ATOM 694 C C . LYS A 1 84 ? -2.509 -6.297 14.902 1.00 76.81 84 LYS A C 1
ATOM 696 O O . LYS A 1 84 ? -2.779 -6.728 16.019 1.00 76.81 84 LYS A O 1
ATOM 701 N N . TYR A 1 85 ? -3.314 -6.461 13.849 1.00 74.75 85 TYR A N 1
ATOM 702 C CA . TYR A 1 85 ? -4.567 -7.217 13.933 1.00 74.75 85 TYR A CA 1
ATOM 703 C C . TYR A 1 85 ? -4.322 -8.677 14.304 1.00 74.75 85 TYR A C 1
ATOM 705 O O . TYR A 1 85 ? -5.033 -9.189 15.165 1.00 74.75 85 TYR A O 1
ATOM 713 N N . ASP A 1 86 ? -3.313 -9.311 13.713 1.00 75.50 86 ASP A N 1
ATOM 714 C CA . ASP A 1 86 ? -2.955 -10.697 14.006 1.00 75.50 86 ASP A CA 1
ATOM 715 C C . ASP A 1 86 ? -2.478 -10.838 15.450 1.00 75.50 86 ASP A C 1
ATOM 717 O O . ASP A 1 86 ? -2.933 -11.726 16.165 1.00 75.50 86 ASP A O 1
ATOM 721 N N . TYR A 1 87 ? -1.656 -9.906 15.938 1.00 71.00 87 TYR A N 1
ATOM 722 C CA . TYR A 1 87 ? -1.186 -9.909 17.327 1.00 71.00 87 TYR A CA 1
ATOM 723 C C . TYR A 1 87 ? -2.333 -9.810 18.347 1.00 71.00 87 TYR A C 1
ATOM 725 O O . TYR A 1 87 ? -2.285 -10.412 19.422 1.00 71.00 87 TYR A O 1
ATOM 733 N N . LEU A 1 88 ? -3.380 -9.059 18.001 1.00 66.56 88 LEU A N 1
ATOM 734 C CA . LEU A 1 88 ? -4.595 -8.932 18.805 1.00 66.56 88 LEU A CA 1
ATOM 735 C C . LEU A 1 88 ? -5.492 -10.166 18.686 1.00 66.56 88 LEU A C 1
ATOM 737 O O . LEU A 1 88 ? -6.016 -10.630 19.692 1.00 66.56 88 LEU A O 1
ATOM 741 N N . TYR A 1 89 ? -5.664 -10.705 17.475 1.00 65.00 89 TYR A N 1
ATOM 742 C CA . TYR A 1 89 ? -6.475 -11.898 17.226 1.00 65.00 89 TYR A CA 1
ATOM 743 C C . TYR A 1 89 ? -5.888 -13.139 17.909 1.00 65.00 89 TYR A C 1
ATOM 745 O O . TYR A 1 89 ? -6.619 -13.930 18.501 1.00 65.00 89 TYR A O 1
ATOM 753 N N . LEU A 1 90 ? -4.562 -13.271 17.889 1.00 71.19 90 LEU A N 1
ATOM 754 C CA . LEU A 1 90 ? -3.821 -14.358 18.526 1.00 71.19 90 LEU A CA 1
ATOM 755 C C . LEU A 1 90 ? -3.677 -14.176 20.051 1.00 71.19 90 LEU A C 1
ATOM 757 O O . LEU A 1 90 ? -3.005 -14.974 20.697 1.00 71.19 90 LEU A O 1
ATOM 761 N N . ASN A 1 91 ? -4.321 -13.158 20.644 1.00 63.59 91 ASN A N 1
ATOM 762 C CA . ASN A 1 91 ? -4.309 -12.851 22.080 1.00 63.59 91 ASN A CA 1
ATOM 763 C C . ASN A 1 91 ? -2.912 -12.640 22.695 1.00 63.59 91 ASN A C 1
ATOM 765 O O . ASN A 1 91 ? -2.765 -12.712 23.915 1.00 63.59 91 ASN A O 1
ATOM 769 N N . TYR A 1 92 ? -1.889 -12.313 21.898 1.00 62.72 92 TYR A N 1
ATOM 770 C CA . TYR A 1 92 ? -0.571 -11.964 22.441 1.00 62.72 92 TYR A CA 1
ATOM 771 C C . TYR A 1 92 ? -0.596 -10.651 23.242 1.00 62.72 92 TYR A C 1
ATOM 773 O O . TYR A 1 92 ? 0.242 -10.439 24.117 1.00 62.72 92 TYR A O 1
ATOM 781 N N . LEU A 1 93 ? -1.574 -9.778 22.975 1.00 61.06 93 LEU A N 1
ATOM 782 C CA . LEU A 1 93 ? -1.928 -8.625 23.804 1.00 61.06 93 LEU A CA 1
ATOM 783 C C . LEU A 1 93 ? -3.434 -8.635 24.076 1.00 61.06 93 LEU A C 1
ATOM 785 O O . LEU A 1 93 ? -4.242 -8.490 23.161 1.00 61.06 93 LEU A O 1
ATOM 789 N N . THR A 1 94 ? -3.823 -8.755 25.345 1.00 56.25 94 THR A N 1
ATOM 790 C CA . THR A 1 94 ? -5.227 -8.632 25.751 1.00 56.25 94 THR A CA 1
ATOM 791 C C . THR A 1 94 ? -5.590 -7.157 25.867 1.00 56.25 94 THR A C 1
ATOM 793 O O . THR A 1 94 ? -5.304 -6.513 26.875 1.00 56.25 94 THR A O 1
ATOM 796 N N . VAL A 1 95 ? -6.223 -6.604 24.834 1.00 60.50 95 VAL A N 1
ATOM 797 C CA . VAL A 1 95 ? -6.729 -5.229 24.875 1.00 60.50 95 VAL A CA 1
ATOM 798 C C . VAL A 1 95 ? -8.252 -5.265 24.938 1.00 60.50 95 VAL A C 1
ATOM 800 O O . VAL A 1 95 ? -8.913 -5.742 24.018 1.00 60.50 95 VAL A O 1
ATOM 803 N N . GLN A 1 96 ? -8.815 -4.776 26.045 1.00 64.06 96 GLN A N 1
ATOM 804 C CA . GLN A 1 96 ? -10.262 -4.646 26.238 1.00 64.06 96 GLN A CA 1
ATOM 805 C C . GLN A 1 96 ? -10.777 -3.501 25.362 1.00 64.06 96 GLN A C 1
ATOM 807 O O . GLN A 1 96 ? -10.851 -2.347 25.785 1.00 64.06 96 GLN A O 1
ATOM 812 N N . TRP A 1 97 ? -11.061 -3.803 24.101 1.00 72.00 97 TRP A N 1
ATOM 813 C CA . TRP A 1 97 ? -11.639 -2.841 23.178 1.00 72.00 97 TRP A CA 1
ATOM 814 C C . TRP A 1 97 ? -13.148 -2.983 23.110 1.00 72.00 97 TRP A C 1
ATOM 816 O O . TRP A 1 97 ? -13.683 -4.067 22.896 1.00 72.00 97 TRP A O 1
ATOM 826 N N . GLU A 1 98 ? -13.836 -1.853 23.200 1.00 81.88 98 GLU A N 1
ATOM 827 C CA . GLU A 1 98 ? -15.212 -1.770 22.741 1.00 81.88 98 GLU A CA 1
ATOM 828 C C . GLU A 1 98 ? -15.220 -1.779 21.205 1.00 81.88 98 GLU A C 1
ATOM 830 O O . GLU A 1 98 ? -14.363 -1.166 20.567 1.00 81.88 98 GLU A O 1
ATOM 835 N N . TYR A 1 99 ? -16.180 -2.463 20.583 1.00 84.75 99 TYR A N 1
ATOM 836 C CA . TYR A 1 99 ? -16.267 -2.585 19.125 1.00 84.75 99 TYR A CA 1
ATOM 837 C C . TYR A 1 99 ? -17.499 -1.864 18.581 1.00 84.75 99 TYR A C 1
ATOM 839 O O . TYR A 1 99 ? -18.551 -1.829 19.214 1.00 84.75 99 TYR A O 1
ATOM 847 N N . LYS A 1 100 ? -17.398 -1.340 17.356 1.00 88.19 100 LYS A N 1
ATOM 848 C CA . LYS A 1 100 ? -18.552 -0.837 16.598 1.00 88.19 100 LYS A CA 1
ATOM 849 C C . LYS A 1 100 ? -18.521 -1.288 15.143 1.00 88.19 100 LYS A C 1
ATOM 851 O O . LYS A 1 100 ? -17.461 -1.481 14.545 1.00 88.19 100 LYS A O 1
ATOM 856 N N . LYS A 1 101 ? -19.707 -1.396 14.546 1.00 91.38 101 LYS A N 1
ATOM 857 C CA . LYS A 1 101 ? -19.884 -1.707 13.124 1.00 91.38 101 LYS A CA 1
ATOM 858 C C . LYS A 1 101 ? -19.616 -0.470 12.268 1.00 91.38 101 LYS A C 1
ATOM 860 O O . LYS A 1 101 ? -20.178 0.597 12.521 1.00 91.38 101 LYS A O 1
ATOM 865 N N . CYS A 1 102 ? -18.791 -0.601 11.229 1.00 92.19 102 CYS A N 1
ATOM 866 C CA . CYS A 1 102 ? -18.646 0.451 10.224 1.00 92.19 102 CYS A CA 1
ATOM 867 C C . CYS A 1 102 ? -19.910 0.539 9.357 1.00 92.19 102 CYS A C 1
ATOM 869 O O . CYS A 1 102 ? -20.300 -0.452 8.744 1.00 92.19 102 CYS A O 1
ATOM 871 N N . SER A 1 103 ? -20.499 1.729 9.217 1.00 93.06 103 SER A N 1
ATOM 872 C CA . SER A 1 103 ? -21.736 1.903 8.438 1.00 93.06 103 SER A CA 1
ATOM 873 C C . SER A 1 103 ? -21.569 1.719 6.923 1.00 93.06 103 SER A C 1
ATOM 875 O O . SER A 1 103 ? -22.563 1.533 6.237 1.00 93.06 103 SER A O 1
ATOM 877 N N . ARG A 1 104 ? -20.334 1.773 6.394 1.00 92.44 104 ARG A N 1
ATOM 878 C CA . ARG A 1 104 ? -20.037 1.576 4.960 1.00 92.44 104 ARG A CA 1
ATOM 879 C C . ARG A 1 104 ? -19.696 0.123 4.605 1.00 92.44 104 ARG A C 1
ATOM 881 O O . ARG A 1 104 ? -20.415 -0.483 3.830 1.00 92.44 104 ARG A O 1
ATOM 888 N N . CYS A 1 105 ? -18.620 -0.447 5.162 1.00 85.88 105 CYS A N 1
ATOM 889 C CA . CYS A 1 105 ? -18.224 -1.835 4.863 1.00 85.88 105 CYS A CA 1
ATOM 890 C C . CYS A 1 105 ? -18.895 -2.908 5.736 1.00 85.88 105 CYS A C 1
ATOM 892 O O . CYS A 1 105 ? -18.657 -4.089 5.521 1.00 85.88 105 CYS A O 1
ATOM 894 N N . GLY A 1 106 ? -19.661 -2.537 6.767 1.00 87.38 106 GLY A N 1
ATOM 895 C CA . GLY A 1 106 ? -20.368 -3.491 7.628 1.00 87.38 106 GLY A CA 1
ATOM 896 C C . GLY A 1 106 ? -19.499 -4.308 8.597 1.00 87.38 106 GLY A C 1
ATOM 897 O O . GLY A 1 106 ? -20.049 -5.047 9.406 1.00 87.38 106 GLY A O 1
ATOM 898 N N . THR A 1 107 ? -18.171 -4.179 8.572 1.00 82.94 107 THR A N 1
ATOM 899 C CA . THR A 1 107 ? -17.262 -4.938 9.451 1.00 82.94 107 THR A CA 1
ATOM 900 C C . THR A 1 107 ? -17.253 -4.382 10.881 1.00 82.94 107 THR A C 1
ATOM 902 O O . THR A 1 107 ? -17.249 -3.159 11.068 1.00 82.94 107 THR A O 1
ATOM 905 N N . MET A 1 108 ? -17.195 -5.265 11.884 1.00 85.62 108 MET A N 1
ATOM 906 C CA . MET A 1 108 ? -16.933 -4.898 13.283 1.00 85.62 108 MET A CA 1
ATOM 907 C C . MET A 1 108 ? -15.473 -4.482 13.450 1.00 85.62 108 MET A C 1
ATOM 909 O O . MET A 1 108 ? -14.571 -5.179 12.988 1.00 85.62 108 MET A O 1
ATOM 913 N N . LYS A 1 109 ? -15.236 -3.325 14.072 1.00 84.81 109 LYS A N 1
ATOM 914 C CA . LYS A 1 109 ? -13.891 -2.802 14.324 1.00 84.81 109 LYS A CA 1
ATOM 915 C C . LYS A 1 109 ? -13.796 -2.180 15.718 1.00 84.81 109 LYS A C 1
ATOM 917 O O . LYS A 1 109 ? -14.802 -1.653 16.199 1.00 84.81 109 LYS A O 1
ATOM 922 N N . PRO A 1 110 ? -12.611 -2.190 16.340 1.00 85.81 110 PRO A N 1
ATOM 923 C CA . PRO A 1 110 ? -12.410 -1.554 17.636 1.00 85.81 110 PRO A CA 1
ATOM 924 C C . PRO A 1 110 ? -12.722 -0.054 17.587 1.00 85.81 110 PRO A C 1
ATOM 926 O O . PRO A 1 110 ? -12.397 0.633 16.614 1.00 85.81 110 PRO A O 1
ATOM 929 N N . MET A 1 111 ? -13.339 0.478 18.638 1.00 84.94 111 MET A N 1
ATOM 930 C CA . MET A 1 111 ? -13.592 1.905 18.840 1.00 84.94 111 MET A CA 1
ATOM 931 C C . MET A 1 111 ? -12.307 2.605 19.280 1.00 84.94 111 MET A C 1
ATOM 933 O O . MET A 1 111 ? -12.156 3.050 20.410 1.00 84.94 111 MET A O 1
ATOM 937 N N . HIS A 1 112 ? -11.357 2.677 18.355 1.00 85.06 112 HIS A N 1
ATOM 938 C CA . HIS A 1 112 ? -10.040 3.256 18.569 1.00 85.06 112 HIS A CA 1
ATOM 939 C C . HIS A 1 112 ? -9.724 4.265 17.452 1.00 85.06 112 HIS A C 1
ATOM 941 O O . HIS A 1 112 ? -10.167 4.062 16.309 1.00 85.06 11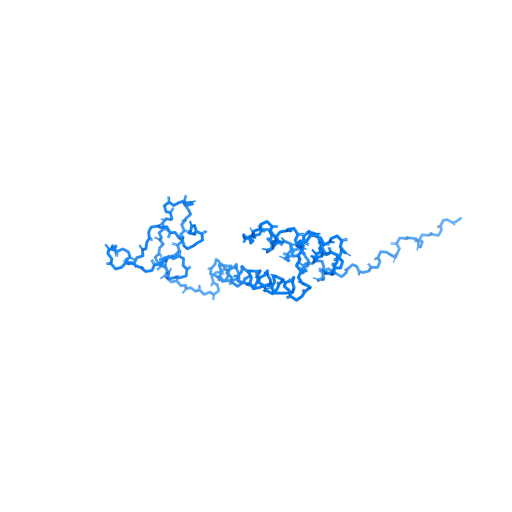2 HIS A O 1
ATOM 947 N N . PRO A 1 113 ? -8.924 5.322 17.714 1.00 85.69 113 PRO A N 1
ATOM 948 C CA . PRO A 1 113 ? -8.549 6.307 16.703 1.00 85.69 113 PRO A CA 1
ATOM 949 C C . PRO A 1 113 ? -7.863 5.716 1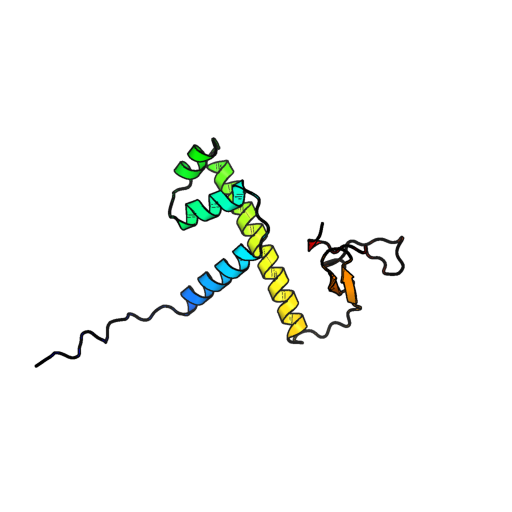5.469 1.00 85.69 113 PRO A C 1
ATOM 951 O O . PRO A 1 113 ? -7.850 6.348 14.417 1.00 85.69 113 PRO A O 1
ATOM 954 N N . GLU A 1 114 ? -7.298 4.513 15.555 1.00 80.69 114 GLU A N 1
ATOM 955 C CA . GLU A 1 114 ? -6.731 3.808 14.400 1.00 80.69 114 GLU A CA 1
ATOM 956 C C . GLU A 1 114 ? -7.803 3.374 13.385 1.00 80.69 114 GLU A C 1
ATOM 958 O O . GLU A 1 114 ? -7.580 3.458 12.176 1.00 80.69 114 GLU A O 1
ATOM 963 N N . PHE A 1 115 ? -9.004 3.014 13.848 1.00 84.69 115 PHE A N 1
ATOM 964 C CA . PHE A 1 115 ? -10.082 2.507 12.993 1.00 84.69 115 PHE A CA 1
ATOM 965 C C . PHE A 1 115 ? -11.141 3.556 12.681 1.00 84.69 115 PHE A C 1
ATOM 967 O O . PHE A 1 115 ? -11.727 3.523 11.598 1.00 84.69 115 PHE A O 1
ATOM 974 N N . PHE A 1 116 ? -11.368 4.518 13.574 1.00 90.81 116 PHE A N 1
ATOM 975 C CA . PHE A 1 116 ? -12.366 5.567 13.390 1.00 90.81 116 PHE A CA 1
ATOM 976 C C . PHE A 1 116 ? -11.779 6.940 13.711 1.00 90.81 116 PHE A C 1
ATOM 978 O O . PHE A 1 116 ? -10.989 7.097 14.632 1.00 90.81 116 PHE A O 1
ATOM 985 N N . SER A 1 117 ? -12.152 7.974 12.951 1.00 92.25 117 SER A N 1
ATOM 986 C CA . SER A 1 117 ? -11.800 9.340 13.366 1.00 92.25 117 SER A CA 1
ATOM 987 C C . SER A 1 117 ? -12.595 9.725 14.612 1.00 92.25 117 SER A C 1
ATOM 989 O O . SER A 1 117 ? -13.798 9.433 14.634 1.00 92.25 117 SER A O 1
ATOM 991 N N . PRO A 1 118 ? -11.969 10.418 15.576 1.00 91.50 118 PRO A N 1
ATOM 992 C CA . PRO A 1 118 ? -12.681 11.021 16.690 1.00 91.50 118 PRO A CA 1
ATOM 993 C C . PRO A 1 118 ? -13.789 11.960 16.207 1.00 91.50 118 PRO A C 1
ATOM 995 O O . PRO A 1 118 ? -13.665 12.605 15.161 1.00 91.50 118 PRO A O 1
ATOM 998 N N . ASP A 1 119 ? -14.878 11.993 16.959 1.00 91.50 119 ASP A N 1
ATOM 999 C CA . ASP A 1 119 ? -16.040 12.845 16.742 1.00 91.50 119 ASP A CA 1
ATOM 1000 C C . ASP A 1 119 ? -16.785 13.018 18.066 1.00 91.50 119 ASP A C 1
ATOM 1002 O O . ASP A 1 119 ? -17.530 12.135 18.496 1.00 91.50 119 ASP A O 1
ATOM 1006 N N . SER A 1 120 ? -16.558 14.156 18.719 1.00 88.25 120 SER A N 1
ATOM 1007 C CA . SER A 1 120 ? -17.145 14.487 20.020 1.00 88.25 120 SER A CA 1
ATOM 1008 C C . SER A 1 120 ? -18.666 14.645 19.979 1.00 88.25 120 SER A C 1
ATOM 1010 O O . SER A 1 120 ? -19.299 14.576 21.027 1.00 88.25 120 SER A O 1
ATOM 1012 N N . SER A 1 121 ? -19.269 14.801 18.794 1.00 87.94 121 SER A N 1
ATOM 1013 C CA . SER A 1 121 ? -20.727 14.902 18.641 1.00 87.94 121 SER A CA 1
ATOM 1014 C C . SER A 1 121 ? -21.451 13.554 18.753 1.00 87.94 121 SER A C 1
ATOM 1016 O O . SER A 1 121 ? -22.679 13.505 18.821 1.00 87.94 121 SER A O 1
ATOM 1018 N N . LYS A 1 122 ? -20.716 12.434 18.742 1.00 82.56 122 LYS A N 1
ATOM 1019 C CA . LYS A 1 122 ? -21.276 11.078 18.809 1.00 82.56 122 LYS A CA 1
ATOM 1020 C C . LYS A 1 122 ? -21.075 10.482 20.197 1.00 82.56 122 LYS A C 1
ATOM 1022 O O . LYS A 1 122 ? -20.000 10.613 20.768 1.00 82.56 122 LYS A O 1
ATOM 1027 N N . ALA A 1 123 ? -22.051 9.701 20.671 1.00 83.50 123 ALA A N 1
ATOM 1028 C CA . ALA A 1 123 ? -21.954 8.973 21.943 1.00 83.50 123 ALA A CA 1
ATOM 1029 C C . ALA A 1 123 ? -20.678 8.113 22.032 1.00 83.50 123 ALA A C 1
ATOM 1031 O O . ALA A 1 123 ? -19.949 8.173 23.013 1.00 83.50 123 ALA A O 1
ATOM 1032 N N . SER A 1 124 ? -20.335 7.405 20.947 1.00 80.38 124 SER A N 1
ATOM 1033 C CA . SER A 1 124 ? -19.098 6.612 20.859 1.00 80.38 124 SER A CA 1
ATOM 1034 C C . SER A 1 124 ? -17.804 7.434 20.762 1.00 80.38 124 SER A C 1
ATOM 1036 O O . SER A 1 124 ? -16.743 6.850 20.609 1.00 80.38 124 SER A O 1
ATOM 1038 N N . ARG A 1 125 ? -17.864 8.771 20.710 1.00 89.00 125 ARG A N 1
ATOM 1039 C CA . ARG A 1 125 ? -16.732 9.679 20.422 1.00 89.00 125 ARG A CA 1
ATOM 1040 C C . ARG A 1 125 ? -15.989 9.423 19.104 1.00 89.00 125 ARG A C 1
ATOM 1042 O O . ARG A 1 125 ? -14.915 9.973 18.875 1.00 89.00 125 ARG A O 1
ATOM 1049 N N . PHE A 1 126 ? -16.561 8.610 18.219 1.00 92.00 126 PHE A N 1
ATOM 1050 C CA . PHE A 1 126 ? -15.997 8.209 16.935 1.00 92.00 126 PHE A CA 1
ATOM 1051 C C . PHE A 1 126 ? -17.044 8.292 15.823 1.00 92.00 126 PHE A C 1
ATOM 1053 O O . PHE A 1 126 ? -18.215 7.950 16.028 1.00 92.00 126 PHE A O 1
ATOM 1060 N N . LYS A 1 127 ? -16.617 8.641 14.603 1.00 93.50 127 LYS A N 1
ATOM 1061 C CA . LYS A 1 127 ? -17.486 8.595 13.410 1.00 93.50 127 LYS A CA 1
ATOM 1062 C C . LYS A 1 127 ? -18.021 7.178 13.148 1.00 93.50 127 LYS A C 1
ATOM 1064 O O . LYS A 1 127 ? -17.480 6.186 13.637 1.00 93.50 127 LYS A O 1
ATOM 1069 N N . SER A 1 128 ? -19.102 7.069 12.376 1.00 92.25 128 SER A N 1
ATOM 1070 C CA . SER A 1 128 ? -19.717 5.786 11.983 1.00 92.25 128 SER A CA 1
ATOM 1071 C C . SER A 1 128 ? -18.959 5.057 10.866 1.00 92.25 128 SER A C 1
ATOM 1073 O O . SER A 1 128 ? -18.984 3.830 10.798 1.00 92.25 128 SER A O 1
ATOM 1075 N N . ILE A 1 129 ? -18.265 5.803 10.002 1.00 93.56 129 ILE A N 1
ATOM 1076 C CA . ILE A 1 129 ? -17.483 5.264 8.883 1.00 93.56 129 ILE A CA 1
ATOM 1077 C C . ILE A 1 129 ? -16.026 5.094 9.321 1.00 93.56 129 ILE A C 1
ATOM 1079 O O . ILE A 1 129 ? -15.398 6.061 9.779 1.00 93.56 129 ILE A O 1
ATOM 1083 N N . CYS A 1 130 ? -15.493 3.878 9.158 1.00 89.00 130 CYS A N 1
ATOM 1084 C CA . CYS A 1 130 ? -14.102 3.569 9.479 1.00 89.00 130 CYS A CA 1
ATOM 1085 C C . CYS A 1 130 ? -13.130 4.294 8.538 1.00 89.00 130 CYS A C 1
ATOM 1087 O O . CYS A 1 130 ? -13.472 4.642 7.407 1.00 89.00 130 CYS A O 1
ATOM 1089 N N . LYS A 1 131 ? -11.898 4.511 8.996 1.00 87.81 131 LYS A N 1
ATOM 1090 C CA . LYS A 1 131 ? -10.857 5.209 8.233 1.00 87.81 131 LYS A CA 1
ATOM 1091 C C . LYS A 1 131 ? -10.497 4.500 6.924 1.00 87.81 131 LYS A C 1
ATOM 1093 O O . LYS A 1 131 ? -10.207 5.184 5.960 1.00 87.81 131 LYS A O 1
ATOM 1098 N N . ALA A 1 132 ? -10.582 3.169 6.860 1.00 79.81 132 ALA A N 1
ATOM 1099 C CA . ALA A 1 132 ? -10.339 2.402 5.628 1.00 79.81 132 ALA A CA 1
ATOM 1100 C C . ALA A 1 132 ? -11.421 2.603 4.541 1.00 79.81 132 ALA A C 1
ATOM 1102 O O . ALA A 1 132 ? -11.223 2.258 3.373 1.00 79.81 132 ALA A O 1
ATOM 1103 N N . CYS A 1 133 ? -12.587 3.115 4.947 1.00 82.69 133 CYS A N 1
ATOM 1104 C CA . CYS A 1 133 ? -13.747 3.384 4.101 1.00 82.69 133 CYS A CA 1
ATOM 1105 C C . CYS A 1 133 ? -13.897 4.856 3.702 1.00 82.69 133 CYS A C 1
ATOM 1107 O O . CYS A 1 133 ? -14.850 5.165 2.985 1.00 82.69 133 CYS A O 1
ATOM 1109 N N . ARG A 1 134 ? -13.046 5.756 4.199 1.00 79.56 134 ARG A N 1
ATOM 1110 C CA . ARG A 1 134 ? -12.937 7.115 3.660 1.00 79.56 134 ARG A CA 1
ATOM 1111 C C . ARG A 1 134 ? -11.860 7.141 2.599 1.00 79.56 134 ARG A C 1
ATOM 1113 O O . ARG A 1 134 ? -12.092 7.869 1.620 1.00 79.56 134 ARG A O 1
#